Protein AF-J4CCH5-F1 (afdb_monomer)

Secondary structure (DSSP, 8-state):
----HHHHHHHHHHHHH--SS-HHHHHHHHHHHH---HHHHHHHHHHHHHTT--HHHHHHHHHHHHHHHHHHHHHHHHHHHHHHHHHHHHHHHHHHHHH-SGGGGGGTTTTHHHHHHHHHT------

Solvent-accessible surface area (backbone atoms only — not comparable to full-atom values): 7156 Å² total; per-residue (Å²): 129,92,74,54,73,69,43,51,53,53,45,54,53,47,43,75,74,35,84,70,69,64,48,61,62,50,52,52,46,39,33,72,77,65,66,47,50,67,65,27,57,45,48,11,46,49,51,35,59,74,71,64,54,54,78,94,47,37,64,63,42,30,56,54,25,37,57,50,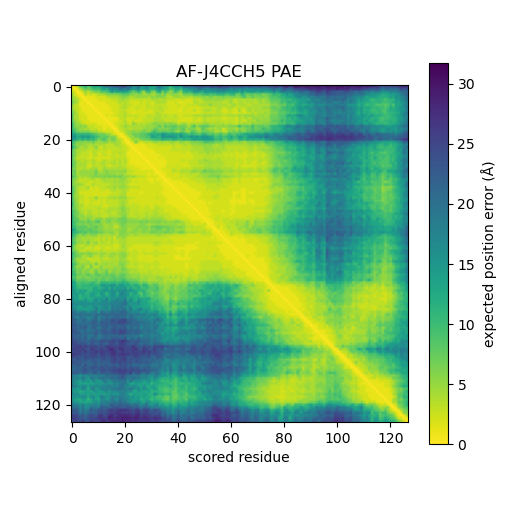33,52,49,46,69,78,36,42,66,60,52,31,48,50,52,32,51,50,54,33,48,53,54,25,50,52,42,30,72,76,62,78,45,85,71,29,57,68,47,66,62,72,41,47,62,58,32,51,37,50,72,72,67,46,93,77,80,88,124

Sequence (127 aa):
MAVSEELEEVIGVLEGKFEKPDIRSTIENLMDEYEFSDKAVVGAYKRCKDEKVEDANLMSCFIGGLYREKILENHKIMLCASEYFSGTYMDCFLTCFENYTPECLTCAGEHLPNLIDCMLGLPYEFQ

pLDDT: mean 80.96, std 11.09, range [34.84, 92.38]

Structure (mmCIF, N/CA/C/O backbone):
data_AF-J4CCH5-F1
#
_entry.id   AF-J4CCH5-F1
#
loop_
_atom_site.group_PDB
_atom_site.id
_atom_site.type_symbol
_atom_site.label_atom_id
_atom_site.label_alt_id
_atom_site.label_comp_id
_atom_site.label_asym_id
_atom_site.label_entity_id
_atom_site.label_seq_id
_atom_site.pdbx_PDB_ins_code
_atom_site.Cartn_x
_atom_site.Cartn_y
_atom_site.Cartn_z
_atom_site.occupancy
_atom_site.B_iso_or_equiv
_atom_site.auth_seq_id
_atom_site.auth_comp_id
_atom_site.auth_asym_id
_atom_site.auth_atom_id
_atom_site.pdbx_PDB_model_num
ATOM 1 N N . MET A 1 1 ? -0.335 -15.038 14.854 1.00 52.84 1 MET A N 1
ATOM 2 C CA . MET A 1 1 ? 0.954 -14.538 14.316 1.00 52.84 1 MET A CA 1
ATOM 3 C C . MET A 1 1 ? 1.362 -13.322 15.137 1.00 52.84 1 MET A C 1
ATOM 5 O O . MET A 1 1 ? 0.483 -12.742 15.756 1.00 52.84 1 MET A O 1
ATOM 9 N N . ALA A 1 2 ? 2.647 -12.969 15.237 1.00 62.31 2 ALA A N 1
ATOM 10 C CA . ALA A 1 2 ? 3.022 -11.730 15.926 1.00 62.31 2 ALA A CA 1
ATOM 11 C C . ALA A 1 2 ? 2.660 -10.542 15.022 1.00 62.31 2 ALA A C 1
ATOM 13 O O . ALA A 1 2 ? 3.199 -10.438 13.923 1.00 62.31 2 ALA A O 1
ATOM 14 N N . VAL A 1 3 ? 1.712 -9.725 15.472 1.00 73.19 3 VAL A N 1
ATOM 15 C CA . VAL A 1 3 ? 1.203 -8.526 14.794 1.00 73.19 3 VAL A CA 1
ATOM 16 C C . VAL A 1 3 ? 2.245 -7.409 14.923 1.00 73.19 3 VAL A C 1
ATOM 18 O O . VAL A 1 3 ? 2.890 -7.291 15.969 1.00 73.19 3 VAL A O 1
ATOM 21 N N . SER A 1 4 ? 2.464 -6.615 13.873 1.00 88.06 4 SER A N 1
ATOM 22 C CA . SER A 1 4 ? 3.369 -5.459 13.955 1.00 88.06 4 SER A CA 1
ATOM 23 C C . SER A 1 4 ? 2.854 -4.382 14.925 1.00 88.06 4 SER A C 1
ATOM 25 O O . SER A 1 4 ? 1.651 -4.200 15.092 1.00 88.06 4 SER A O 1
ATOM 27 N N . GLU A 1 5 ? 3.770 -3.641 15.560 1.00 88.38 5 GLU A N 1
ATOM 28 C CA . GLU A 1 5 ? 3.424 -2.565 16.510 1.00 88.38 5 GLU A CA 1
ATOM 29 C C . GLU A 1 5 ? 2.559 -1.473 15.855 1.00 88.38 5 GLU A C 1
ATOM 31 O O . GLU A 1 5 ? 1.596 -0.999 16.452 1.00 88.38 5 GLU A O 1
ATOM 36 N N . GLU A 1 6 ? 2.840 -1.145 14.589 1.00 88.19 6 GLU A N 1
ATOM 37 C CA . GLU A 1 6 ? 2.035 -0.205 13.798 1.00 88.19 6 GLU A CA 1
ATOM 38 C C . GLU A 1 6 ? 0.608 -0.718 13.556 1.00 88.19 6 GLU A C 1
ATOM 40 O O . GLU A 1 6 ? -0.348 0.056 13.598 1.00 88.19 6 GLU A O 1
ATOM 45 N N . LEU A 1 7 ? 0.444 -2.020 13.312 1.00 89.88 7 LEU A N 1
ATOM 46 C CA . LEU A 1 7 ? -0.872 -2.614 13.110 1.00 89.88 7 LEU A CA 1
ATOM 47 C C . LEU A 1 7 ? -1.677 -2.646 14.417 1.00 89.88 7 LEU A C 1
ATOM 49 O O . LEU A 1 7 ? -2.864 -2.326 14.397 1.00 89.88 7 LEU A O 1
ATOM 53 N N . GLU A 1 8 ? -1.045 -2.933 15.556 1.00 91.25 8 GLU A N 1
ATOM 54 C CA . GLU A 1 8 ? -1.712 -2.836 16.862 1.00 91.25 8 GLU A CA 1
ATOM 55 C C . GLU A 1 8 ? -2.171 -1.406 17.182 1.00 91.25 8 GLU A C 1
ATOM 57 O O . GLU A 1 8 ? -3.275 -1.216 17.697 1.00 91.25 8 GLU A O 1
ATOM 62 N N . GLU A 1 9 ? -1.383 -0.385 16.823 1.00 90.44 9 GLU A N 1
ATOM 63 C CA . GLU A 1 9 ? -1.805 1.015 16.957 1.00 90.44 9 GLU A CA 1
ATOM 64 C C . GLU A 1 9 ? -3.054 1.303 16.108 1.00 90.44 9 GLU A C 1
ATOM 66 O O . GLU A 1 9 ? -4.024 1.888 16.599 1.00 90.44 9 GLU A O 1
ATOM 71 N N . VAL A 1 10 ? -3.066 0.860 14.846 1.00 90.06 10 VAL A N 1
ATOM 72 C CA . VAL A 1 10 ? -4.215 1.037 13.944 1.00 90.06 10 VAL A CA 1
ATOM 73 C C . VAL A 1 10 ? -5.460 0.336 14.487 1.00 90.06 10 VAL A C 1
ATOM 75 O O . VAL A 1 10 ? -6.529 0.951 14.520 1.00 90.06 10 VAL A O 1
ATOM 78 N N . ILE A 1 11 ? -5.332 -0.912 14.948 1.00 89.06 11 ILE A N 1
ATOM 79 C CA . ILE A 1 11 ? -6.448 -1.666 15.532 1.00 89.06 11 ILE A CA 1
ATOM 80 C C . ILE A 1 11 ? -6.997 -0.923 16.752 1.00 89.06 11 ILE A C 1
ATOM 82 O O . ILE A 1 11 ? -8.199 -0.675 16.806 1.00 89.06 11 ILE A O 1
ATOM 86 N N . GLY A 1 12 ? -6.137 -0.476 17.673 1.00 87.31 12 GLY A N 1
ATOM 87 C CA . GLY A 1 12 ? -6.569 0.248 18.871 1.00 87.31 12 GLY A CA 1
ATOM 88 C C . GLY A 1 12 ? -7.311 1.554 18.560 1.00 87.31 12 GLY A C 1
ATOM 89 O O . GLY A 1 12 ? -8.306 1.882 19.211 1.00 87.31 12 GLY A O 1
ATOM 90 N N . VAL A 1 13 ? -6.884 2.295 17.531 1.00 87.75 13 VAL A N 1
ATOM 91 C CA . VAL A 1 13 ? -7.598 3.507 17.095 1.00 87.75 13 VAL A CA 1
ATOM 92 C C . VAL A 1 13 ? -8.967 3.172 16.500 1.00 87.75 13 VAL A C 1
ATOM 94 O O . VAL A 1 13 ? -9.940 3.878 16.777 1.00 87.75 13 VAL A O 1
ATOM 97 N N . LEU A 1 14 ? -9.061 2.117 15.689 1.00 86.56 14 LEU A N 1
ATOM 98 C CA . LEU A 1 14 ? -10.325 1.707 15.085 1.00 86.56 14 LEU A CA 1
ATOM 99 C C . LEU A 1 14 ? -11.299 1.146 16.130 1.00 86.56 14 LEU A C 1
ATOM 101 O O . LEU A 1 14 ? -12.470 1.516 16.099 1.00 86.56 14 LEU A O 1
ATOM 105 N N . GLU A 1 15 ? -10.827 0.352 17.094 1.00 88.56 15 GLU A N 1
ATOM 106 C CA . GLU A 1 15 ? -11.612 -0.110 18.250 1.00 88.56 15 GLU A CA 1
ATOM 107 C C . GLU A 1 15 ? -12.173 1.077 19.052 1.00 88.56 15 GLU A C 1
ATOM 109 O O . GLU A 1 15 ? -13.348 1.089 19.413 1.00 88.56 15 GLU A O 1
ATOM 114 N N . GLY A 1 16 ? -11.367 2.124 19.271 1.00 83.88 16 GLY A N 1
ATOM 115 C CA . GLY A 1 16 ? -11.802 3.340 19.967 1.00 83.88 16 GLY A CA 1
ATOM 116 C C . GLY A 1 16 ? -12.830 4.188 19.204 1.00 83.88 16 GLY A C 1
ATOM 117 O O . GLY A 1 16 ? -13.519 5.005 19.814 1.00 83.88 16 GLY A O 1
ATOM 118 N N . LYS A 1 17 ? -12.943 4.018 17.881 1.00 83.94 17 LYS A N 1
ATOM 119 C CA . LYS A 1 17 ? -13.899 4.746 17.023 1.00 83.94 17 LYS A CA 1
ATOM 120 C C . LYS A 1 17 ? -15.144 3.931 16.681 1.00 83.94 17 LYS A C 1
ATOM 122 O O . LYS A 1 17 ? -16.191 4.513 16.401 1.00 83.94 17 LYS A O 1
ATOM 127 N N . PHE A 1 18 ? -15.043 2.607 16.708 1.00 80.69 18 PHE A N 1
ATOM 128 C CA . PHE A 1 18 ? -16.101 1.692 16.308 1.00 80.69 18 PHE A CA 1
ATOM 129 C C . PHE A 1 18 ? -16.260 0.594 17.364 1.00 80.69 18 PHE A C 1
ATOM 131 O O . PHE A 1 18 ? -15.570 -0.418 17.338 1.00 80.69 18 PHE A O 1
ATOM 138 N N . GLU A 1 19 ? -17.217 0.773 18.278 1.00 69.25 19 GLU A N 1
ATOM 139 C CA . GLU A 1 19 ? -17.515 -0.230 19.315 1.00 69.25 19 GLU A CA 1
ATOM 140 C C . GLU A 1 19 ? -18.198 -1.494 18.758 1.00 69.25 19 GLU A C 1
ATOM 142 O O . GLU A 1 19 ? -18.165 -2.545 19.401 1.00 69.25 19 GLU A O 1
ATOM 147 N N . LYS A 1 20 ? -18.859 -1.409 17.591 1.00 74.19 20 LYS A N 1
ATOM 148 C CA . LYS A 1 20 ? -19.488 -2.546 16.896 1.00 74.19 20 LYS A CA 1
ATOM 149 C C . LYS A 1 20 ? -19.472 -2.363 15.374 1.00 74.19 20 LYS A C 1
ATOM 151 O O . LYS A 1 20 ? -19.813 -1.269 14.915 1.00 74.19 20 LYS A O 1
ATOM 156 N N . PRO A 1 21 ? -19.231 -3.431 14.588 1.00 66.81 21 PRO A N 1
ATOM 157 C CA . PRO A 1 21 ? -18.833 -4.792 14.997 1.00 66.81 21 PRO A CA 1
ATOM 158 C C . PRO A 1 21 ? -17.427 -4.845 15.624 1.00 66.81 21 PRO A C 1
ATOM 160 O O . PRO A 1 21 ? -16.715 -3.851 15.577 1.00 66.81 21 PRO A O 1
ATOM 163 N N . ASP A 1 22 ? -17.057 -5.981 16.231 1.00 86.06 22 ASP A N 1
ATOM 164 C CA . ASP A 1 22 ? -15.710 -6.218 16.782 1.00 86.06 22 ASP A CA 1
ATOM 165 C C . ASP A 1 22 ? -14.660 -6.075 15.670 1.00 86.06 22 ASP A C 1
ATOM 167 O O . ASP A 1 22 ? -14.487 -6.960 14.822 1.00 86.06 22 ASP A O 1
ATOM 171 N N . ILE A 1 23 ? -14.014 -4.908 15.634 1.00 87.25 23 ILE A N 1
ATOM 172 C CA . ILE A 1 23 ? -13.093 -4.547 14.561 1.00 87.25 23 ILE A CA 1
ATOM 173 C C . ILE A 1 23 ? -11.824 -5.383 14.616 1.00 87.25 23 ILE A C 1
ATOM 175 O O . ILE A 1 23 ? -11.330 -5.766 13.556 1.00 87.25 23 ILE A O 1
ATOM 179 N N . ARG A 1 24 ? -11.322 -5.718 15.807 1.00 89.44 24 ARG A N 1
ATOM 180 C CA . ARG A 1 24 ? -10.131 -6.557 15.937 1.00 89.44 24 ARG A CA 1
ATOM 181 C C . ARG A 1 24 ? -10.377 -7.925 15.333 1.00 89.44 24 ARG A C 1
ATOM 183 O O . ARG A 1 24 ? -9.658 -8.300 14.415 1.00 89.44 24 ARG A O 1
ATOM 190 N N . SER A 1 25 ? -11.447 -8.603 15.748 1.00 89.06 25 SER A N 1
ATOM 191 C CA . SER A 1 25 ? -11.796 -9.903 15.167 1.00 89.06 25 SER A CA 1
ATOM 192 C C . SER A 1 25 ? -12.040 -9.807 13.657 1.00 89.06 25 SER A C 1
ATOM 194 O O . SER A 1 25 ? -11.662 -10.702 12.907 1.00 89.06 25 SER A O 1
ATOM 196 N N . THR A 1 26 ? -12.626 -8.705 13.181 1.00 88.88 26 THR A N 1
ATOM 197 C CA . THR A 1 26 ? -12.821 -8.482 11.741 1.00 88.88 26 THR A CA 1
ATOM 198 C C . THR A 1 26 ? -11.489 -8.366 10.996 1.00 88.88 26 THR A C 1
ATOM 200 O O . THR A 1 26 ? -11.327 -8.984 9.948 1.00 88.88 26 THR A O 1
ATOM 203 N N . ILE A 1 27 ? -10.532 -7.598 11.522 1.00 89.75 27 ILE A N 1
ATOM 204 C CA . ILE A 1 27 ? -9.201 -7.427 10.924 1.00 89.75 27 ILE A CA 1
ATOM 205 C C . ILE A 1 27 ? -8.414 -8.738 10.977 1.00 89.75 27 ILE A C 1
ATOM 207 O O . ILE A 1 27 ? -7.846 -9.133 9.965 1.00 89.75 27 ILE A O 1
ATOM 211 N N . GLU A 1 28 ? -8.438 -9.445 12.105 1.00 90.38 28 GLU A N 1
ATOM 212 C CA . GLU A 1 28 ? -7.804 -10.760 12.251 1.00 90.38 28 GLU A CA 1
ATOM 213 C C . GLU A 1 28 ? -8.364 -11.760 11.228 1.00 90.38 28 GLU A C 1
ATOM 215 O O . GLU A 1 28 ? -7.596 -12.390 10.507 1.00 90.38 28 GLU A O 1
ATOM 220 N N . ASN A 1 29 ? -9.690 -11.824 11.057 1.00 91.12 29 ASN A N 1
ATOM 221 C CA . ASN A 1 29 ? -10.313 -12.668 10.032 1.00 91.12 29 ASN A CA 1
ATOM 222 C C . ASN A 1 29 ? -9.918 -12.251 8.604 1.00 91.12 29 ASN A C 1
ATOM 224 O O . ASN A 1 29 ? -9.721 -13.110 7.748 1.00 91.12 29 ASN A O 1
ATOM 228 N N . LEU A 1 30 ? -9.788 -10.950 8.315 1.00 89.12 30 LEU A N 1
ATOM 229 C CA . LEU A 1 30 ? -9.303 -10.480 7.009 1.00 89.12 30 LEU A CA 1
ATOM 230 C C . LEU A 1 30 ? -7.864 -10.938 6.745 1.00 89.12 30 LEU A C 1
ATOM 232 O O . LEU A 1 30 ? -7.530 -11.317 5.623 1.00 89.12 30 LEU A O 1
ATOM 236 N N . MET A 1 31 ? -7.012 -10.923 7.763 1.00 89.94 31 MET A N 1
ATOM 237 C CA . MET A 1 31 ? -5.630 -11.377 7.637 1.00 89.94 31 MET A CA 1
ATOM 238 C C . MET A 1 31 ? -5.545 -12.897 7.476 1.00 89.94 31 MET A C 1
ATOM 240 O O . MET A 1 31 ? -4.842 -13.372 6.586 1.00 89.94 31 MET A O 1
ATOM 244 N N . ASP A 1 32 ? -6.295 -13.647 8.280 1.00 90.12 32 ASP A N 1
ATOM 245 C CA . ASP A 1 32 ? -6.214 -15.107 8.326 1.00 90.12 32 ASP A CA 1
ATOM 246 C C . ASP A 1 32 ? -6.969 -15.788 7.169 1.00 90.12 32 ASP A C 1
ATOM 248 O O . ASP A 1 32 ? -6.439 -16.714 6.556 1.00 90.12 32 ASP A O 1
ATOM 252 N N . GLU A 1 33 ? -8.190 -15.350 6.838 1.00 90.19 33 GLU A N 1
ATOM 253 C CA . GLU A 1 33 ? -9.012 -15.985 5.792 1.00 90.19 33 GLU A CA 1
ATOM 254 C C . GLU A 1 33 ? -8.791 -15.387 4.399 1.00 90.19 33 GLU A C 1
ATOM 256 O O . GLU A 1 33 ? -8.890 -16.096 3.396 1.00 90.19 33 GLU A O 1
ATOM 261 N N . TYR A 1 34 ? -8.513 -14.083 4.319 1.00 85.12 34 TYR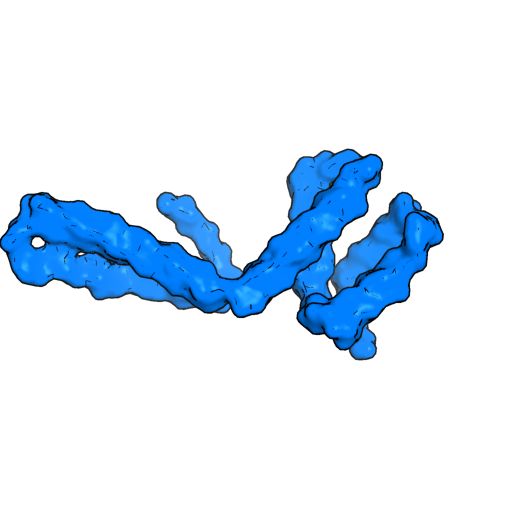 A N 1
ATOM 262 C CA . TYR A 1 34 ? -8.392 -13.355 3.049 1.00 85.12 34 TYR A CA 1
ATOM 263 C C . TYR A 1 34 ? -6.948 -12.941 2.734 1.00 85.12 34 TYR A C 1
ATOM 265 O O . TYR A 1 34 ? -6.710 -12.224 1.755 1.00 85.12 34 TYR A O 1
ATOM 273 N N . GLU A 1 35 ? -5.982 -13.406 3.532 1.00 87.25 35 GLU A N 1
ATOM 274 C CA . GLU A 1 35 ? -4.539 -13.211 3.346 1.00 87.25 35 GLU A CA 1
ATOM 275 C C . GLU A 1 35 ? -4.144 -11.732 3.186 1.00 87.25 35 GLU A C 1
ATOM 277 O O . GLU A 1 35 ? -3.292 -11.386 2.362 1.00 87.25 35 GLU A O 1
ATOM 282 N N . PHE A 1 36 ? -4.822 -10.816 3.880 1.00 87.88 36 PHE A N 1
ATOM 283 C CA . PHE A 1 36 ? -4.380 -9.422 3.931 1.00 87.88 36 PHE A CA 1
ATOM 284 C C . PHE A 1 36 ? -3.075 -9.331 4.720 1.00 87.88 36 PHE A C 1
ATOM 286 O O . PHE A 1 36 ? -2.992 -9.834 5.839 1.00 87.88 36 PHE A O 1
ATOM 293 N N . SER A 1 37 ? -2.059 -8.672 4.163 1.00 89.56 37 SER A N 1
ATOM 294 C CA . SER A 1 37 ? -0.837 -8.410 4.922 1.00 89.56 37 SER A CA 1
ATOM 295 C C . SER A 1 37 ? -1.034 -7.261 5.917 1.00 89.56 37 SER A C 1
ATOM 297 O O . SER A 1 37 ? -1.862 -6.371 5.698 1.00 89.56 37 SER A O 1
ATOM 299 N N . ASP A 1 38 ? -0.201 -7.209 6.961 1.00 89.19 38 ASP A N 1
ATOM 300 C CA . ASP A 1 38 ? -0.130 -6.062 7.877 1.00 89.19 38 ASP A CA 1
ATOM 301 C C . ASP A 1 38 ? -0.007 -4.731 7.120 1.00 89.19 38 ASP A C 1
ATOM 303 O O . ASP A 1 38 ? -0.667 -3.746 7.452 1.00 89.19 38 ASP A O 1
ATOM 307 N N . LYS A 1 39 ? 0.808 -4.705 6.055 1.00 87.75 39 LYS A N 1
ATOM 308 C CA . LYS A 1 39 ? 1.045 -3.495 5.258 1.00 87.75 39 LYS A CA 1
ATOM 309 C C . LYS A 1 39 ? -0.213 -3.029 4.539 1.00 87.75 39 LYS A C 1
ATOM 311 O O . LYS A 1 39 ? -0.425 -1.821 4.460 1.00 87.75 39 LYS A O 1
ATOM 316 N N . ALA A 1 40 ? -1.046 -3.947 4.050 1.00 88.31 40 ALA A N 1
ATOM 317 C CA . ALA A 1 40 ? -2.304 -3.590 3.404 1.00 88.31 40 ALA A CA 1
ATOM 318 C C . ALA A 1 40 ? -3.283 -2.950 4.393 1.00 88.31 40 ALA A C 1
ATOM 320 O O . ALA A 1 40 ? -3.909 -1.937 4.082 1.00 88.31 40 ALA A O 1
ATOM 321 N N . VAL A 1 41 ? -3.384 -3.499 5.606 1.00 91.12 41 VAL A N 1
ATOM 322 C CA . VAL A 1 41 ? -4.276 -2.966 6.646 1.00 91.12 41 VAL A CA 1
ATOM 323 C C . VAL A 1 41 ? -3.807 -1.585 7.113 1.00 91.12 41 VAL A C 1
ATOM 325 O O . VAL A 1 41 ? -4.594 -0.634 7.138 1.00 91.12 41 VAL A O 1
ATOM 328 N N . VAL A 1 42 ? -2.512 -1.433 7.408 1.00 92.25 42 VAL A N 1
ATOM 329 C CA . VAL A 1 42 ? -1.934 -0.141 7.809 1.00 92.25 42 VAL A CA 1
ATOM 330 C C . VAL A 1 42 ? -2.029 0.883 6.675 1.00 92.25 42 VAL A C 1
ATOM 332 O O . VAL A 1 42 ? -2.426 2.026 6.910 1.00 92.25 42 VAL A O 1
ATOM 335 N N . GLY A 1 43 ? -1.717 0.487 5.439 1.00 88.62 43 GLY A N 1
ATOM 336 C CA . GLY A 1 43 ? -1.794 1.345 4.255 1.00 88.62 43 GLY A CA 1
ATOM 337 C C . GLY A 1 43 ? -3.207 1.873 4.004 1.00 88.62 43 GLY A C 1
ATOM 338 O O . GLY A 1 43 ? -3.388 3.074 3.786 1.00 88.62 43 GLY A O 1
ATOM 339 N N . ALA A 1 44 ? -4.214 1.004 4.132 1.00 91.00 44 ALA A N 1
ATOM 340 C CA . ALA A 1 44 ? -5.619 1.370 3.995 1.00 91.00 44 ALA A CA 1
ATOM 341 C C . ALA A 1 44 ? -6.030 2.460 4.995 1.00 91.00 44 ALA A C 1
ATOM 343 O O . ALA A 1 44 ? -6.655 3.450 4.609 1.00 91.00 44 ALA A O 1
ATOM 344 N N . TYR A 1 45 ? -5.644 2.320 6.266 1.00 92.38 45 TYR A N 1
ATOM 345 C CA . TYR A 1 45 ? -5.949 3.317 7.291 1.00 92.38 45 TYR A CA 1
ATOM 346 C C . TYR A 1 45 ? -5.152 4.615 7.108 1.00 92.38 45 TYR A C 1
ATOM 348 O O . TYR A 1 45 ? -5.717 5.712 7.166 1.00 92.38 45 TYR A O 1
ATOM 356 N N . LYS A 1 46 ? -3.843 4.506 6.848 1.00 91.44 46 LYS A N 1
ATOM 357 C CA . LYS A 1 46 ? -2.951 5.656 6.662 1.00 91.44 46 LYS A CA 1
ATOM 358 C C . LYS A 1 46 ? -3.446 6.567 5.545 1.00 91.44 46 LYS A C 1
ATOM 360 O O . LYS A 1 46 ? -3.494 7.778 5.730 1.00 91.44 46 LYS A O 1
ATOM 365 N N . ARG A 1 47 ? -3.912 5.992 4.437 1.00 88.62 47 ARG A N 1
ATOM 366 C CA . ARG A 1 47 ? -4.501 6.754 3.334 1.00 88.62 47 ARG A CA 1
ATOM 367 C C . ARG A 1 47 ? -5.696 7.602 3.780 1.00 88.62 47 ARG A C 1
ATOM 369 O O . ARG A 1 47 ? -5.756 8.782 3.455 1.00 88.62 47 ARG A O 1
ATOM 376 N N . CYS A 1 48 ? -6.620 7.033 4.552 1.00 90.38 48 CYS A N 1
ATOM 377 C CA . CYS A 1 48 ? -7.777 7.771 5.069 1.00 90.38 48 CYS A CA 1
ATOM 378 C C . CYS A 1 48 ? -7.372 8.911 6.009 1.00 90.38 48 CYS A C 1
ATOM 380 O O . CYS A 1 48 ? -7.985 9.981 6.002 1.00 90.38 48 CYS A O 1
ATOM 382 N N . LYS A 1 49 ? -6.313 8.695 6.797 1.00 89.69 49 LYS A N 1
ATOM 383 C CA . LYS A 1 49 ? -5.724 9.717 7.665 1.00 89.69 49 LYS A CA 1
ATOM 384 C C . LYS A 1 49 ? -5.070 10.841 6.855 1.00 89.69 49 LYS A C 1
ATOM 386 O O . LYS A 1 49 ? -5.304 12.010 7.160 1.00 89.69 49 LYS A O 1
ATOM 391 N N . ASP A 1 50 ? -4.304 10.506 5.819 1.00 90.88 50 A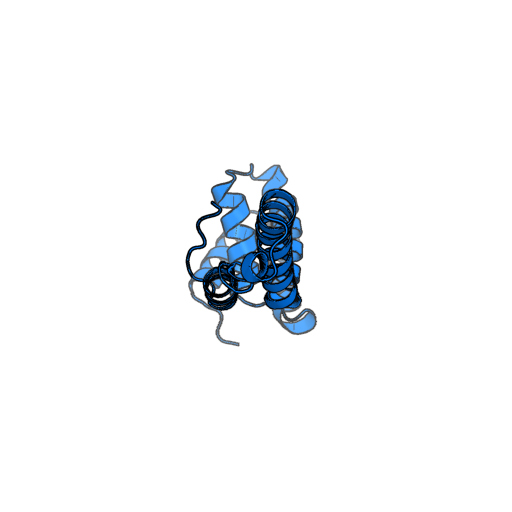SP A N 1
ATOM 392 C CA . ASP A 1 50 ? -3.628 11.469 4.940 1.00 90.88 50 ASP A CA 1
ATOM 393 C C . ASP A 1 50 ? -4.639 12.310 4.136 1.00 90.88 50 ASP A C 1
ATOM 395 O O . ASP A 1 50 ? -4.471 13.522 3.992 1.00 90.88 50 ASP A O 1
ATOM 399 N N . GLU A 1 51 ? -5.747 11.697 3.704 1.00 89.25 51 GLU A N 1
ATOM 400 C CA . GLU A 1 51 ? -6.886 12.365 3.055 1.00 89.25 51 GLU A CA 1
ATOM 401 C C . GLU A 1 51 ? -7.771 13.162 4.040 1.00 89.25 51 GLU A C 1
ATOM 403 O O . GLU A 1 51 ? -8.699 13.850 3.616 1.00 89.25 51 GLU A O 1
ATOM 408 N N . LYS A 1 52 ? -7.471 13.124 5.349 1.00 90.81 52 LYS A N 1
ATOM 409 C CA . LYS A 1 52 ? -8.217 13.809 6.424 1.00 90.81 52 LYS A CA 1
ATOM 410 C C . LYS A 1 52 ? -9.716 13.490 6.409 1.00 90.81 52 LYS A C 1
ATOM 412 O O . LYS A 1 52 ? -10.548 14.374 6.613 1.00 90.81 52 LYS A O 1
ATOM 417 N N . VAL A 1 53 ? -10.054 12.226 6.159 1.00 89.00 53 VAL A N 1
ATOM 418 C CA . VAL A 1 53 ? -11.443 11.760 6.105 1.00 89.00 53 VAL A CA 1
ATOM 419 C C . VAL A 1 53 ? -12.113 11.936 7.468 1.00 89.00 53 VAL A C 1
ATOM 421 O O . VAL A 1 53 ?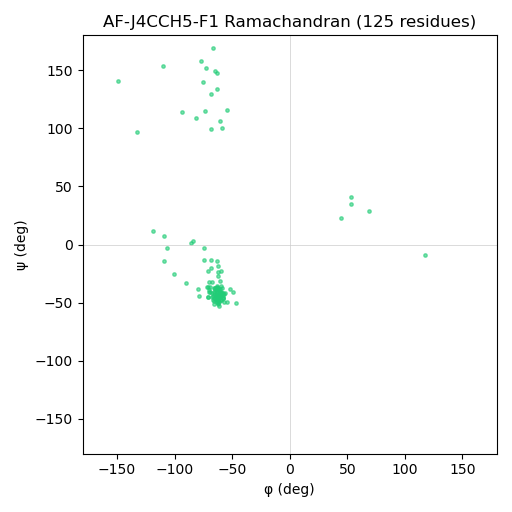 -11.548 11.586 8.502 1.00 89.00 53 VAL A O 1
ATOM 424 N N . GLU A 1 54 ? -13.331 12.478 7.466 1.00 87.81 54 GLU A N 1
ATOM 425 C CA . GLU A 1 54 ? -14.140 12.630 8.677 1.00 87.81 54 GLU A CA 1
ATOM 426 C C . GLU A 1 54 ? -14.485 11.271 9.301 1.00 87.81 54 GLU A C 1
ATOM 428 O O . GLU A 1 54 ? -14.740 10.298 8.590 1.00 87.81 54 GLU A O 1
ATOM 433 N N . ASP A 1 55 ? -14.596 11.224 10.631 1.00 83.25 55 ASP A N 1
ATOM 434 C CA . ASP A 1 55 ? -14.872 9.993 11.388 1.00 83.25 55 ASP A CA 1
ATOM 435 C C . ASP A 1 55 ? -16.104 9.225 10.881 1.00 83.25 55 ASP A C 1
ATOM 437 O O . ASP A 1 55 ? -16.073 7.999 10.787 1.00 83.25 55 ASP A O 1
ATOM 441 N N . ALA A 1 56 ? -17.162 9.936 10.473 1.00 85.25 56 ALA A N 1
ATOM 442 C CA . ALA A 1 56 ? -18.381 9.333 9.928 1.00 85.25 56 ALA A CA 1
ATOM 443 C C . ALA A 1 56 ? -18.145 8.535 8.630 1.00 85.25 56 ALA A C 1
ATOM 445 O O . ALA A 1 56 ? -18.884 7.597 8.336 1.00 85.25 56 ALA A O 1
ATOM 446 N N . ASN A 1 57 ? -17.111 8.889 7.865 1.00 88.38 57 ASN A N 1
ATOM 447 C CA . ASN A 1 57 ? -16.755 8.265 6.591 1.00 88.38 57 ASN A CA 1
ATOM 448 C C . ASN A 1 57 ? -15.511 7.371 6.693 1.00 88.38 57 ASN A C 1
ATOM 450 O O . ASN A 1 57 ? -15.143 6.721 5.712 1.00 88.38 57 ASN A O 1
ATOM 454 N N . LEU A 1 58 ? -14.869 7.313 7.863 1.00 89.06 58 LEU A N 1
ATOM 455 C CA . LEU A 1 58 ? -13.614 6.596 8.065 1.00 89.06 58 LEU A CA 1
ATOM 456 C C . LEU A 1 58 ? -13.754 5.099 7.768 1.00 89.06 58 LEU A C 1
ATOM 458 O O . LEU A 1 58 ? -12.889 4.542 7.102 1.00 89.06 58 LEU A O 1
ATOM 462 N N . MET A 1 59 ? -14.858 4.463 8.178 1.00 87.69 59 MET A N 1
ATOM 463 C CA . MET A 1 59 ? -15.101 3.041 7.897 1.00 87.69 59 MET A CA 1
ATOM 464 C C . MET A 1 59 ? -15.222 2.771 6.392 1.00 87.69 59 MET A C 1
ATOM 466 O O . MET A 1 59 ? -14.585 1.865 5.859 1.00 87.69 59 MET A O 1
ATOM 470 N N . SER A 1 60 ? -16.000 3.595 5.686 1.00 87.69 60 SER A N 1
ATOM 471 C CA . SER A 1 60 ? -16.165 3.489 4.233 1.00 87.69 60 SER A CA 1
ATOM 472 C C . SER A 1 60 ? -14.839 3.698 3.502 1.00 87.69 60 SER A C 1
ATOM 474 O O . SER A 1 60 ? -14.517 2.947 2.580 1.00 87.69 60 SER A O 1
ATOM 476 N N . CYS A 1 61 ? -14.046 4.684 3.933 1.00 91.00 61 CYS A N 1
ATOM 477 C CA . CYS A 1 61 ? -12.710 4.903 3.392 1.00 91.00 61 CYS A CA 1
ATOM 478 C C . CYS A 1 61 ? -11.792 3.707 3.658 1.00 91.00 61 CYS A C 1
ATOM 480 O O . CYS A 1 61 ? -11.124 3.244 2.738 1.00 91.00 61 CYS A O 1
ATOM 482 N N . PHE A 1 62 ? -11.793 3.176 4.881 1.00 91.31 62 PHE A N 1
ATOM 483 C CA . PHE A 1 62 ? -10.945 2.058 5.277 1.00 91.31 62 PHE A CA 1
ATOM 484 C C . PHE A 1 62 ? -11.247 0.797 4.460 1.00 91.31 62 PHE A C 1
ATOM 486 O O . PHE A 1 62 ? -10.329 0.201 3.904 1.00 91.31 62 PHE A O 1
ATOM 493 N N . ILE A 1 63 ? -12.525 0.446 4.277 1.00 89.56 63 ILE A N 1
ATOM 494 C CA . ILE A 1 63 ? -12.943 -0.683 3.427 1.00 89.56 63 ILE A CA 1
ATOM 495 C C . ILE A 1 63 ? -12.498 -0.473 1.971 1.00 89.56 63 ILE A C 1
ATOM 497 O O . ILE A 1 63 ? -11.957 -1.386 1.344 1.00 89.56 63 ILE A O 1
ATOM 501 N N . GLY A 1 64 ? -12.683 0.736 1.428 1.00 86.69 64 GLY A N 1
ATOM 502 C CA . GLY A 1 64 ? -12.205 1.074 0.084 1.00 86.69 64 GLY A CA 1
ATOM 503 C C . GLY A 1 64 ? -10.677 1.009 -0.037 1.00 86.69 64 GLY A C 1
ATOM 504 O O . GLY A 1 64 ? -10.149 0.564 -1.057 1.00 86.69 64 GLY A O 1
ATOM 505 N N . GLY A 1 65 ? -9.965 1.415 1.015 1.00 88.00 65 GLY A N 1
ATOM 506 C CA . GLY A 1 65 ? -8.518 1.305 1.147 1.00 88.00 65 GLY A CA 1
ATOM 507 C C . GLY A 1 65 ? -8.056 -0.147 1.139 1.00 88.00 65 GLY A C 1
ATOM 508 O O . GLY A 1 65 ? -7.184 -0.485 0.350 1.00 88.00 65 GLY A O 1
ATOM 509 N N . LEU A 1 66 ? -8.691 -1.020 1.925 1.00 89.56 66 LEU A N 1
ATOM 510 C CA . LEU A 1 66 ? -8.370 -2.448 1.979 1.00 89.56 66 LEU A CA 1
ATOM 511 C C . LEU A 1 66 ? -8.482 -3.094 0.595 1.00 89.56 66 LEU A C 1
ATOM 513 O O . LEU A 1 66 ? -7.544 -3.744 0.137 1.00 89.56 66 LEU A O 1
ATOM 517 N N . TYR A 1 67 ? -9.589 -2.864 -0.115 1.00 84.06 67 TYR A N 1
ATOM 518 C CA . TYR A 1 67 ? -9.764 -3.395 -1.469 1.00 84.06 67 TYR A CA 1
ATOM 519 C C . TYR A 1 67 ? -8.649 -2.936 -2.422 1.00 84.06 67 TYR A C 1
ATOM 521 O O . TYR A 1 67 ? -8.095 -3.738 -3.175 1.00 84.06 67 TYR A O 1
ATOM 529 N N . ARG A 1 68 ? -8.283 -1.650 -2.359 1.00 84.56 68 ARG A N 1
ATOM 530 C CA . ARG A 1 68 ? -7.182 -1.090 -3.149 1.00 84.56 68 ARG A CA 1
ATOM 531 C C . ARG A 1 68 ? -5.849 -1.742 -2.796 1.00 84.56 68 ARG A C 1
ATOM 533 O O . ARG A 1 68 ? -5.155 -2.184 -3.705 1.00 84.56 68 ARG A O 1
ATOM 540 N N . GLU A 1 69 ? -5.494 -1.806 -1.517 1.00 85.94 69 GLU A N 1
ATOM 541 C CA . GLU A 1 69 ? -4.210 -2.362 -1.083 1.00 85.94 69 GLU A CA 1
ATOM 542 C C . GLU A 1 69 ? -4.093 -3.848 -1.442 1.00 85.94 69 GLU A C 1
ATOM 544 O O . GLU A 1 69 ? -3.059 -4.267 -1.951 1.00 85.94 69 GLU A O 1
ATOM 549 N N . LYS A 1 70 ? -5.173 -4.632 -1.328 1.00 84.62 70 LYS A N 1
ATOM 550 C CA . LYS A 1 70 ? -5.173 -6.038 -1.765 1.00 84.62 70 LYS A CA 1
ATOM 551 C C . LYS A 1 70 ? -4.952 -6.185 -3.270 1.00 84.62 70 LYS A C 1
ATOM 553 O O . LYS A 1 70 ? -4.220 -7.071 -3.707 1.00 84.62 70 LYS A O 1
ATOM 558 N N . ILE A 1 71 ? -5.568 -5.321 -4.080 1.00 80.81 71 ILE A N 1
ATOM 559 C CA . ILE A 1 71 ? -5.311 -5.293 -5.526 1.00 80.81 71 ILE A CA 1
ATOM 560 C C . ILE A 1 71 ? -3.857 -4.928 -5.800 1.00 80.81 71 ILE A C 1
ATOM 562 O O . ILE A 1 71 ? -3.226 -5.571 -6.635 1.00 80.81 71 ILE A O 1
ATOM 566 N N . LEU A 1 72 ? -3.325 -3.917 -5.110 1.00 80.69 72 LEU A N 1
ATOM 567 C CA . LEU A 1 72 ? -1.936 -3.504 -5.268 1.00 80.69 72 LEU A CA 1
ATOM 568 C C . LEU A 1 72 ? -0.983 -4.644 -4.912 1.00 80.69 72 LEU A C 1
ATOM 570 O O . LEU A 1 72 ? -0.058 -4.890 -5.673 1.00 80.69 72 LEU A O 1
ATOM 574 N N . GLU A 1 73 ? -1.227 -5.388 -3.836 1.00 81.56 73 GLU A N 1
ATOM 575 C CA . GLU A 1 73 ? -0.428 -6.563 -3.475 1.00 81.56 73 GLU A CA 1
ATOM 576 C C . GLU A 1 73 ? -0.499 -7.663 -4.537 1.00 81.56 73 GLU A C 1
ATOM 578 O O . GLU A 1 73 ? 0.535 -8.135 -5.013 1.00 81.56 73 GLU A O 1
ATOM 583 N N . ASN A 1 74 ? -1.710 -8.030 -4.961 1.00 81.56 74 ASN A N 1
ATOM 584 C CA . ASN A 1 74 ? -1.925 -9.132 -5.899 1.00 81.56 74 ASN A CA 1
ATOM 585 C C . ASN A 1 74 ? -1.444 -8.814 -7.321 1.00 81.56 74 ASN A C 1
ATOM 587 O O . ASN A 1 74 ? -1.033 -9.709 -8.062 1.00 81.56 74 ASN A O 1
ATOM 591 N N . HIS A 1 75 ? -1.521 -7.547 -7.726 1.00 80.69 75 HIS A N 1
ATOM 592 C CA . HIS A 1 75 ? -1.301 -7.121 -9.105 1.00 80.69 75 HIS A CA 1
ATOM 593 C C . HIS A 1 75 ? -0.129 -6.153 -9.266 1.00 80.69 75 HIS A C 1
ATOM 595 O O . HIS A 1 75 ? 0.045 -5.625 -10.362 1.00 80.69 75 HIS A O 1
ATOM 601 N N . LYS A 1 76 ? 0.718 -5.959 -8.242 1.00 77.94 76 LYS A N 1
ATOM 602 C CA . LYS A 1 76 ? 1.859 -5.025 -8.280 1.00 77.94 76 LYS A CA 1
ATOM 603 C C . LYS A 1 76 ? 2.687 -5.163 -9.554 1.00 77.94 76 LYS A C 1
ATOM 605 O O . LYS A 1 76 ? 2.934 -4.187 -10.248 1.00 77.94 76 LYS A O 1
ATOM 610 N N . ILE A 1 77 ? 3.074 -6.396 -9.884 1.00 76.06 77 ILE A N 1
ATOM 611 C CA . ILE A 1 77 ? 3.908 -6.691 -11.056 1.00 76.06 77 ILE A CA 1
ATOM 612 C C . ILE A 1 77 ? 3.175 -6.330 -12.351 1.00 76.06 77 ILE A C 1
ATOM 614 O O . ILE A 1 77 ? 3.775 -5.739 -13.242 1.00 76.06 77 ILE A O 1
ATOM 618 N N . MET A 1 78 ? 1.882 -6.652 -12.453 1.00 77.56 78 MET A N 1
ATOM 619 C CA . MET A 1 78 ? 1.072 -6.300 -13.624 1.00 77.56 78 MET A CA 1
ATOM 620 C C . MET A 1 78 ? 0.905 -4.787 -13.770 1.00 77.56 78 MET A C 1
ATOM 622 O O . MET A 1 78 ? 0.979 -4.289 -14.888 1.00 77.56 78 MET A O 1
ATOM 626 N N . LEU A 1 79 ? 0.718 -4.060 -12.668 1.00 78.69 79 LEU A N 1
ATOM 627 C CA . LEU A 1 79 ? 0.611 -2.601 -12.675 1.00 78.69 79 LEU A CA 1
ATOM 628 C C . LEU A 1 79 ? 1.932 -1.956 -13.103 1.00 78.69 79 LEU A C 1
ATOM 630 O O . LEU A 1 79 ? 1.940 -1.212 -14.079 1.00 78.69 79 LEU A O 1
ATOM 634 N N . CYS A 1 80 ? 3.051 -2.332 -12.473 1.00 79.94 80 CYS A N 1
ATOM 635 C CA . CYS A 1 80 ? 4.373 -1.827 -12.847 1.00 79.94 80 CYS A CA 1
ATOM 636 C C . CYS A 1 80 ? 4.717 -2.155 -14.314 1.00 79.94 80 CYS A C 1
ATOM 638 O O . CYS A 1 80 ? 5.237 -1.312 -15.042 1.00 79.94 80 CYS A O 1
ATOM 640 N N . ALA A 1 81 ? 4.402 -3.370 -14.781 1.00 80.75 81 ALA A N 1
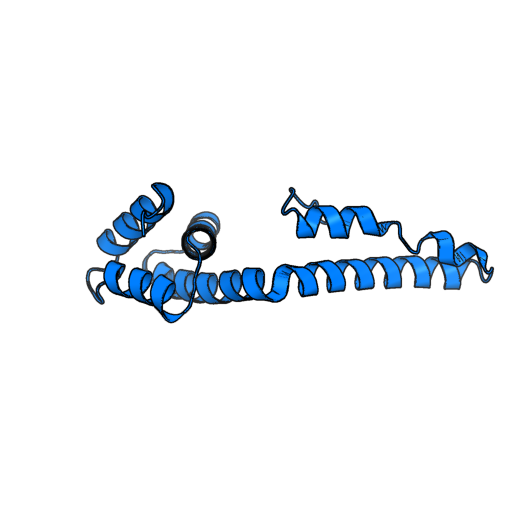ATOM 641 C CA . ALA A 1 81 ? 4.617 -3.755 -16.175 1.00 80.75 81 ALA A CA 1
ATOM 642 C C . ALA A 1 81 ? 3.723 -2.956 -17.136 1.00 80.75 81 ALA A C 1
ATOM 644 O O . ALA A 1 81 ? 4.193 -2.530 -18.188 1.00 80.75 81 ALA A O 1
ATOM 645 N N . SER A 1 82 ? 2.454 -2.729 -16.785 1.00 81.12 82 SER A N 1
ATOM 646 C CA . SER A 1 82 ? 1.530 -1.924 -17.590 1.00 81.12 82 SER A CA 1
ATOM 647 C C . SER A 1 82 ? 2.019 -0.484 -17.734 1.00 81.12 82 SER A C 1
ATOM 649 O O . SER A 1 82 ? 1.981 0.056 -18.838 1.00 81.12 82 SER A O 1
ATOM 651 N N . GLU A 1 83 ? 2.503 0.127 -16.653 1.00 79.50 83 GLU A N 1
ATOM 652 C CA . GLU A 1 83 ? 3.091 1.469 -16.688 1.00 79.50 83 GLU A CA 1
ATOM 653 C C . GLU A 1 83 ? 4.337 1.503 -17.581 1.00 79.50 83 GLU A C 1
ATOM 655 O O . GLU A 1 83 ? 4.399 2.321 -18.500 1.00 79.50 83 GLU A O 1
ATOM 660 N N . TYR A 1 84 ? 5.261 0.548 -17.415 1.00 82.06 84 TYR A N 1
ATOM 661 C CA . TYR A 1 84 ? 6.444 0.408 -18.273 1.00 82.06 84 TYR A CA 1
ATOM 662 C C . TYR A 1 84 ? 6.090 0.313 -19.761 1.00 82.06 84 TYR A C 1
ATOM 664 O O . TYR A 1 84 ? 6.658 1.034 -20.586 1.00 82.06 84 TYR A O 1
ATOM 672 N N . PHE A 1 85 ? 5.149 -0.569 -20.114 1.00 80.19 85 PHE A N 1
ATOM 673 C CA . PHE A 1 85 ? 4.724 -0.730 -21.500 1.00 80.19 85 PHE A CA 1
ATOM 674 C C . PHE A 1 85 ? 4.044 0.530 -22.027 1.00 80.19 85 PHE A C 1
ATOM 676 O O . PHE A 1 85 ? 4.272 0.879 -23.180 1.00 80.19 85 PHE A O 1
ATOM 683 N N . SER A 1 86 ? 3.257 1.234 -21.208 1.00 80.38 86 SER A N 1
ATOM 684 C CA . SER A 1 86 ? 2.602 2.476 -21.627 1.00 80.38 86 SER A CA 1
ATOM 685 C C . SER A 1 86 ? 3.601 3.602 -21.910 1.00 80.38 86 SER A C 1
ATOM 687 O O . SER A 1 86 ? 3.517 4.214 -22.973 1.00 80.38 86 SER A O 1
ATOM 689 N N . GLY A 1 87 ? 4.589 3.815 -21.032 1.00 76.94 87 GLY A N 1
ATOM 690 C CA . GLY A 1 87 ? 5.632 4.827 -21.222 1.00 76.94 87 GLY A CA 1
ATOM 691 C C . GLY A 1 87 ? 6.523 4.499 -22.416 1.00 76.94 87 GLY A C 1
ATOM 692 O O . GLY A 1 87 ? 6.678 5.308 -23.326 1.00 76.94 87 GLY A O 1
ATOM 693 N N . THR A 1 88 ? 7.002 3.252 -22.484 1.00 80.38 88 THR A N 1
ATOM 694 C CA . THR A 1 88 ? 7.828 2.780 -23.606 1.00 80.38 88 THR A CA 1
ATOM 695 C C . THR A 1 88 ? 7.079 2.877 -24.930 1.00 80.38 88 THR A C 1
ATOM 697 O O . THR A 1 88 ? 7.652 3.310 -25.924 1.00 80.38 88 THR A O 1
ATOM 700 N N . TYR A 1 89 ? 5.800 2.494 -24.968 1.00 79.19 89 TYR A N 1
ATOM 701 C CA . TYR A 1 89 ? 5.006 2.583 -26.188 1.00 79.19 89 TYR A CA 1
ATOM 702 C C . TYR A 1 89 ? 4.826 4.031 -26.633 1.00 79.19 89 TYR A C 1
ATOM 704 O O . TYR A 1 89 ? 5.052 4.310 -27.803 1.00 79.19 89 TYR A O 1
ATOM 712 N N . MET A 1 90 ? 4.454 4.944 -25.732 1.00 79.56 90 MET A N 1
ATOM 713 C CA . MET A 1 90 ? 4.229 6.348 -26.085 1.00 79.56 90 MET A CA 1
ATOM 714 C C . MET A 1 90 ? 5.508 7.021 -26.591 1.00 79.56 90 MET A C 1
ATOM 716 O O . MET A 1 90 ? 5.494 7.587 -27.685 1.00 79.56 90 MET A O 1
ATOM 720 N N . ASP A 1 91 ? 6.619 6.893 -25.867 1.00 77.31 91 ASP A N 1
ATOM 721 C CA . ASP A 1 91 ? 7.872 7.556 -26.241 1.00 77.31 91 ASP A CA 1
ATOM 722 C C . ASP A 1 91 ? 8.490 6.950 -27.500 1.00 77.31 91 ASP A C 1
ATOM 724 O O . ASP A 1 91 ? 8.931 7.676 -28.398 1.00 77.31 91 ASP A O 1
ATOM 728 N N . CYS A 1 92 ? 8.459 5.621 -27.634 1.00 76.31 92 CYS A N 1
ATOM 729 C CA . CYS A 1 92 ? 8.959 4.975 -28.841 1.00 76.31 92 CYS A CA 1
ATOM 730 C C . CYS A 1 92 ? 8.073 5.207 -30.051 1.00 76.31 92 CYS A C 1
ATOM 732 O O . CYS A 1 92 ? 8.583 5.375 -31.158 1.00 76.31 92 CYS A O 1
ATOM 734 N N . PHE A 1 93 ? 6.754 5.238 -29.870 1.00 79.75 93 PHE A N 1
ATOM 735 C CA . PHE A 1 93 ? 5.838 5.549 -30.955 1.00 79.75 93 PHE A CA 1
ATOM 736 C C . PHE A 1 93 ? 6.077 6.966 -31.481 1.00 79.75 93 PHE A C 1
ATOM 738 O O . PHE A 1 93 ? 6.209 7.135 -32.693 1.00 79.75 93 PHE A O 1
ATOM 745 N N . LEU A 1 94 ? 6.195 7.961 -30.595 1.00 79.31 94 LEU A N 1
ATOM 746 C CA . LEU A 1 94 ? 6.489 9.345 -30.976 1.00 79.31 94 LEU A CA 1
ATOM 747 C C . LEU A 1 94 ? 7.848 9.455 -31.678 1.00 79.31 94 LEU A C 1
ATOM 749 O O . LEU A 1 94 ? 7.918 9.961 -32.797 1.00 79.31 94 LEU A O 1
ATOM 753 N N . THR A 1 95 ? 8.902 8.883 -31.093 1.00 77.69 95 THR A N 1
ATOM 754 C CA . THR A 1 95 ? 10.256 8.908 -31.671 1.00 77.69 95 THR A CA 1
ATOM 755 C C . THR A 1 95 ? 10.308 8.255 -33.056 1.00 77.69 95 THR A C 1
ATOM 757 O O . THR A 1 95 ? 10.948 8.773 -33.976 1.00 77.69 95 THR A O 1
ATOM 760 N N . CYS A 1 96 ? 9.611 7.130 -33.242 1.00 78.06 96 CYS A N 1
ATOM 761 C CA . CYS A 1 96 ? 9.529 6.444 -34.530 1.00 78.06 96 CYS A CA 1
ATOM 762 C C . CYS A 1 96 ? 8.674 7.179 -35.557 1.00 78.06 96 CYS A C 1
ATOM 764 O O . CYS A 1 96 ? 9.026 7.182 -36.739 1.00 78.06 96 CYS A O 1
ATOM 766 N N . PHE A 1 97 ? 7.585 7.815 -35.128 1.00 79.31 97 PHE A N 1
ATOM 767 C CA . PHE A 1 97 ? 6.749 8.627 -36.005 1.00 79.31 97 PHE A CA 1
ATOM 768 C C . PHE A 1 97 ? 7.470 9.893 -36.483 1.00 79.31 97 PHE A C 1
ATOM 770 O O . PHE A 1 97 ? 7.240 10.338 -37.604 1.00 79.31 97 PHE A O 1
ATOM 777 N N . GLU A 1 98 ? 8.353 10.466 -35.665 1.00 77.81 98 GLU A N 1
ATOM 778 C CA . GLU A 1 98 ? 9.121 11.659 -36.026 1.00 77.81 98 GLU A CA 1
ATOM 779 C C . GLU A 1 98 ? 10.321 11.345 -36.929 1.00 77.81 98 GLU A C 1
ATOM 781 O O . GLU A 1 98 ? 10.592 12.108 -37.858 1.00 77.81 98 GLU A O 1
ATOM 786 N N . ASN A 1 99 ? 11.020 10.223 -36.705 1.00 75.75 99 ASN A N 1
ATOM 787 C CA . ASN A 1 99 ? 12.322 9.980 -37.339 1.00 75.75 99 ASN A CA 1
ATOM 788 C C . ASN A 1 99 ? 12.355 8.893 -38.427 1.00 75.75 99 ASN A C 1
ATOM 790 O O . ASN A 1 99 ? 13.322 8.868 -39.179 1.00 75.75 99 ASN A O 1
ATOM 794 N N . TYR A 1 100 ? 11.339 8.032 -38.582 1.00 69.50 100 TYR A N 1
ATOM 795 C CA . TYR A 1 100 ? 11.241 7.002 -39.646 1.00 69.50 100 TYR A CA 1
ATOM 796 C C . TYR A 1 100 ? 12.528 6.179 -39.929 1.00 69.50 100 TYR A C 1
ATOM 798 O O . TYR A 1 100 ? 12.672 5.608 -41.015 1.00 69.50 100 TYR A O 1
ATOM 806 N N . THR A 1 101 ? 13.460 6.071 -38.976 1.00 75.38 101 THR A N 1
ATOM 807 C CA . THR A 1 101 ? 14.651 5.215 -39.072 1.00 75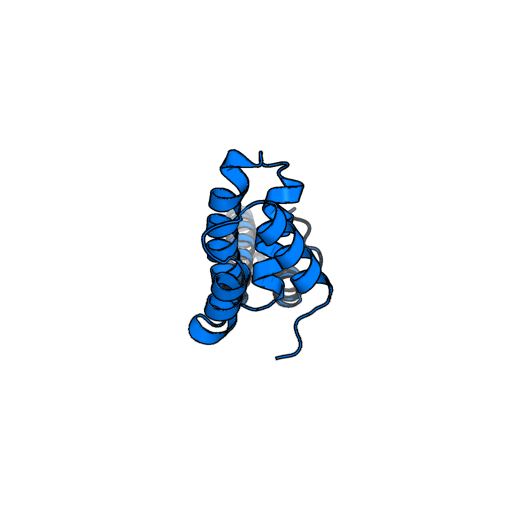.38 101 THR A CA 1
ATOM 808 C C . THR A 1 101 ? 14.550 4.035 -38.109 1.00 75.38 101 THR A C 1
ATOM 810 O O . THR A 1 101 ? 13.897 4.140 -37.073 1.00 75.38 101 THR A O 1
ATOM 813 N N . PRO A 1 102 ? 15.216 2.901 -38.390 1.00 70.12 102 PRO A N 1
ATOM 814 C CA . PRO A 1 102 ? 15.261 1.765 -37.467 1.00 70.12 102 PRO A CA 1
ATOM 815 C C . PRO A 1 102 ? 15.869 2.096 -36.094 1.00 70.12 102 PRO A C 1
ATOM 817 O O . PRO A 1 102 ? 15.585 1.398 -35.123 1.00 70.12 102 PRO A O 1
ATOM 820 N N . GLU A 1 103 ? 16.687 3.152 -35.997 1.00 71.62 103 GLU A N 1
ATOM 821 C CA . GLU A 1 103 ? 17.259 3.615 -34.726 1.00 71.62 103 GLU A CA 1
ATOM 822 C C . GLU A 1 103 ? 16.207 4.206 -33.780 1.00 71.62 103 GLU A C 1
ATOM 824 O O . GLU A 1 103 ? 16.476 4.348 -32.596 1.00 71.62 103 GLU A O 1
ATOM 829 N N . CYS A 1 104 ? 14.990 4.491 -34.246 1.00 70.06 104 CYS A N 1
ATOM 830 C CA . CYS A 1 104 ? 13.937 5.054 -33.405 1.00 70.06 104 CYS A CA 1
ATOM 831 C C . CYS A 1 104 ? 13.481 4.145 -32.251 1.00 70.06 104 CYS A C 1
ATOM 833 O O . CYS A 1 104 ? 12.815 4.616 -31.338 1.00 70.06 104 CYS A O 1
ATOM 835 N N . LEU A 1 105 ? 13.837 2.855 -32.278 1.00 72.69 105 LEU A N 1
ATOM 836 C CA . LEU A 1 105 ? 13.544 1.896 -31.211 1.00 72.69 105 LEU A CA 1
ATOM 837 C C . LEU A 1 105 ? 14.568 1.930 -30.064 1.00 72.69 105 LEU A C 1
ATOM 839 O O . LEU A 1 105 ? 14.457 1.124 -29.146 1.00 72.69 105 LEU A O 1
ATOM 843 N N . THR A 1 106 ? 15.561 2.825 -30.075 1.00 75.81 106 THR A N 1
ATOM 844 C CA . THR A 1 106 ? 16.546 2.936 -28.979 1.00 75.81 106 THR A CA 1
ATOM 845 C C . THR A 1 106 ? 15.929 3.323 -27.635 1.00 75.81 106 THR A C 1
ATOM 847 O O . THR A 1 106 ? 16.479 2.970 -26.599 1.00 75.81 106 THR A O 1
ATOM 850 N N . CYS A 1 107 ? 14.766 3.974 -27.652 1.00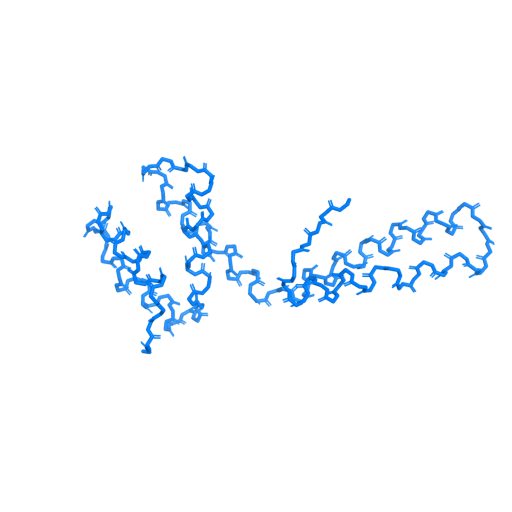 74.62 107 CYS A N 1
ATOM 851 C CA . CYS A 1 107 ? 13.917 4.244 -26.486 1.00 74.62 107 CYS A CA 1
ATOM 852 C C . CYS A 1 107 ? 13.390 2.966 -25.799 1.00 74.62 107 CYS A C 1
ATOM 854 O O . CYS A 1 107 ? 12.952 2.999 -24.645 1.00 74.62 107 CYS A O 1
ATOM 856 N N . ALA A 1 108 ? 13.411 1.816 -26.489 1.00 68.31 108 ALA A N 1
ATOM 857 C CA . ALA A 1 108 ? 12.939 0.552 -25.946 1.00 68.31 108 ALA A CA 1
ATOM 858 C C . ALA A 1 108 ? 13.886 0.093 -24.830 1.00 68.31 108 ALA A C 1
ATOM 860 O O . ALA A 1 108 ? 14.953 -0.464 -25.080 1.00 68.31 108 ALA A O 1
ATOM 861 N N . GLY A 1 109 ? 13.481 0.339 -23.583 1.00 71.94 109 GLY A N 1
ATOM 862 C CA . GLY A 1 109 ? 14.282 0.048 -22.3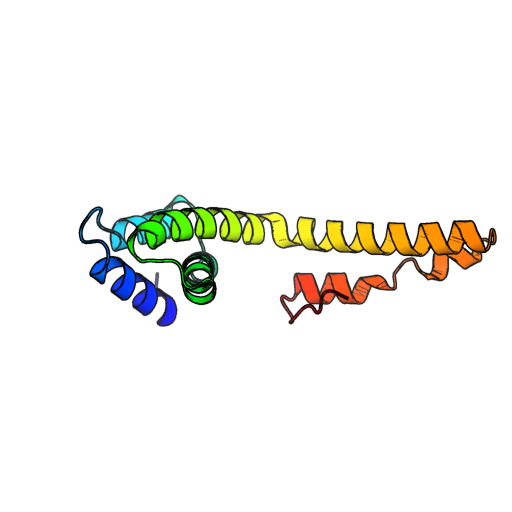94 1.00 71.94 109 GLY A CA 1
ATOM 863 C C . GLY A 1 109 ? 14.655 1.272 -21.558 1.00 71.94 109 GLY A C 1
ATOM 864 O O . GLY A 1 109 ? 15.095 1.081 -20.429 1.00 71.94 109 GLY A O 1
ATOM 865 N N . GLU A 1 110 ? 14.415 2.499 -22.030 1.00 80.75 110 GLU A N 1
ATOM 866 C CA . GLU A 1 110 ? 14.654 3.719 -21.235 1.00 80.75 110 GLU A CA 1
ATOM 867 C C . GLU A 1 110 ? 13.810 3.750 -19.954 1.00 80.75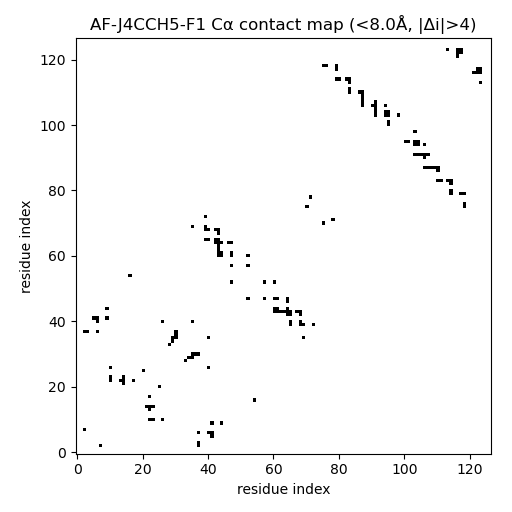 110 GLU A C 1
ATOM 869 O O . GLU A 1 110 ? 14.278 4.201 -18.914 1.00 80.75 110 GLU A O 1
ATOM 874 N N . HIS A 1 111 ? 12.614 3.158 -19.994 1.00 77.62 111 HIS A N 1
ATOM 875 C CA . HIS A 1 111 ? 11.717 3.027 -18.840 1.00 77.62 111 HIS A CA 1
ATOM 876 C C . HIS A 1 111 ? 11.996 1.794 -17.964 1.00 77.62 111 HIS A C 1
ATOM 878 O O . HIS A 1 111 ? 11.285 1.546 -16.992 1.00 77.62 111 HIS A O 1
ATOM 884 N N . LEU A 1 112 ? 13.006 0.976 -18.283 1.00 80.38 112 LEU A N 1
ATOM 885 C CA . LEU A 1 112 ? 13.309 -0.235 -17.511 1.00 80.38 112 LEU A CA 1
ATOM 886 C C . LEU A 1 112 ? 13.704 0.057 -16.046 1.00 80.38 112 LEU A C 1
ATOM 888 O O . LEU A 1 112 ? 13.275 -0.702 -15.175 1.00 80.38 112 LEU A O 1
ATOM 892 N N . PRO A 1 113 ? 14.455 1.133 -15.727 1.00 82.88 113 PRO A N 1
ATOM 893 C CA . PRO A 1 113 ? 14.697 1.538 -14.342 1.00 82.88 113 PRO A CA 1
ATOM 894 C C . PRO A 1 113 ? 13.397 1.807 -13.575 1.00 82.88 113 PRO A C 1
ATOM 896 O O . PRO A 1 113 ? 13.231 1.298 -12.472 1.00 82.88 113 PRO A O 1
ATOM 899 N N . ASN A 1 114 ? 12.425 2.473 -14.205 1.00 76.38 114 ASN A N 1
ATOM 900 C CA . ASN A 1 114 ? 11.122 2.783 -13.606 1.00 76.38 114 ASN A CA 1
ATOM 901 C C . ASN A 1 114 ? 10.348 1.506 -13.229 1.00 76.38 114 ASN A C 1
ATOM 903 O O . ASN A 1 114 ? 9.762 1.415 -12.148 1.00 76.38 114 ASN A O 1
ATOM 907 N N . LEU A 1 115 ? 10.398 0.478 -14.085 1.00 80.25 115 LEU A N 1
ATOM 908 C CA . LEU A 1 115 ? 9.830 -0.841 -13.786 1.00 80.25 115 LEU A CA 1
ATOM 909 C C . LEU A 1 115 ? 10.485 -1.468 -12.545 1.00 80.25 115 LEU A C 1
ATOM 911 O O . LEU A 1 115 ? 9.792 -2.011 -11.682 1.00 80.25 115 LEU A O 1
ATOM 915 N N . ILE A 1 116 ? 11.817 -1.405 -12.461 1.00 81.00 116 ILE A N 1
ATOM 916 C CA . ILE A 1 116 ? 12.593 -1.953 -11.341 1.00 81.00 116 ILE A CA 1
ATOM 917 C C . ILE A 1 116 ? 12.252 -1.209 -10.048 1.00 81.00 116 ILE A C 1
ATOM 919 O O . ILE A 1 116 ? 11.944 -1.855 -9.046 1.00 81.00 116 ILE A O 1
ATOM 923 N N . ASP A 1 117 ? 12.220 0.120 -10.078 1.00 81.25 117 ASP A N 1
ATOM 924 C CA . ASP A 1 117 ? 11.917 0.954 -8.916 1.00 81.25 117 ASP A CA 1
ATOM 925 C C . ASP A 1 117 ? 10.492 0.708 -8.400 1.00 81.25 117 ASP A C 1
ATOM 927 O O . ASP A 1 117 ? 10.293 0.492 -7.198 1.00 81.25 117 ASP A O 1
ATOM 931 N N . CYS A 1 118 ? 9.512 0.604 -9.306 1.00 77.31 118 CYS A N 1
ATOM 932 C CA . CYS A 1 118 ? 8.136 0.235 -8.971 1.00 77.31 118 CYS A CA 1
ATOM 933 C C . CYS A 1 118 ? 8.061 -1.156 -8.318 1.00 77.31 118 CYS A C 1
ATOM 935 O O . CYS A 1 118 ? 7.460 -1.321 -7.249 1.00 77.31 118 CYS A O 1
ATOM 937 N N . MET A 1 119 ? 8.727 -2.168 -8.892 1.00 78.62 119 MET A N 1
ATOM 938 C CA . MET A 1 119 ? 8.768 -3.519 -8.315 1.00 78.62 119 MET A CA 1
ATOM 939 C C . MET A 1 119 ? 9.401 -3.529 -6.918 1.00 78.62 119 MET A C 1
ATOM 941 O O . MET A 1 119 ? 8.861 -4.166 -6.007 1.00 78.62 119 MET A O 1
ATOM 945 N N . LEU A 1 120 ? 10.485 -2.776 -6.721 1.00 78.75 120 LEU A N 1
ATOM 946 C CA . LEU A 1 120 ? 11.189 -2.656 -5.443 1.00 78.75 120 LEU A CA 1
ATOM 947 C C . LEU A 1 120 ? 10.447 -1.784 -4.417 1.00 78.75 120 LEU A C 1
ATOM 949 O O . LEU A 1 120 ? 10.756 -1.854 -3.230 1.00 78.75 120 LEU A O 1
ATOM 953 N N . GLY A 1 121 ? 9.424 -1.029 -4.834 1.00 66.75 121 GLY A N 1
ATOM 954 C CA . GLY A 1 121 ? 8.686 -0.123 -3.949 1.00 66.75 121 GLY A CA 1
ATOM 955 C C . GLY A 1 121 ? 9.526 1.069 -3.491 1.00 66.75 121 GLY A C 1
ATOM 956 O O . GLY A 1 121 ? 9.320 1.572 -2.387 1.00 66.75 121 GLY A O 1
ATOM 957 N N . LEU A 1 122 ? 10.491 1.482 -4.314 1.00 63.78 122 LEU A N 1
ATOM 958 C CA . LEU A 1 122 ? 11.242 2.715 -4.117 1.00 63.78 122 LEU A CA 1
ATOM 959 C C . LEU A 1 122 ? 10.338 3.916 -4.448 1.00 63.78 122 LEU A C 1
ATOM 961 O O . LEU A 1 122 ? 9.384 3.757 -5.214 1.00 63.78 122 LEU A O 1
ATOM 965 N N . PRO A 1 123 ? 10.569 5.096 -3.838 1.00 48.53 123 PRO A N 1
ATOM 966 C CA . PRO A 1 123 ? 9.778 6.283 -4.133 1.00 48.53 123 PRO A CA 1
ATOM 967 C C . PRO A 1 123 ? 9.808 6.563 -5.637 1.00 48.53 123 PRO A C 1
ATOM 969 O O . PRO A 1 123 ? 10.863 6.820 -6.209 1.00 48.53 123 PRO A O 1
ATOM 972 N N . TYR A 1 124 ? 8.632 6.464 -6.251 1.00 43.94 124 TYR A N 1
ATOM 973 C CA . TYR A 1 124 ? 8.412 6.692 -7.669 1.00 43.94 124 TYR A CA 1
ATOM 974 C C . TYR A 1 124 ? 7.999 8.151 -7.856 1.00 43.94 124 TYR A C 1
ATOM 976 O O . TYR A 1 124 ? 6.943 8.565 -7.369 1.00 43.94 124 TYR A O 1
ATOM 984 N N . GLU A 1 125 ? 8.833 8.947 -8.521 1.00 37.25 125 GLU A N 1
ATOM 985 C CA . GLU A 1 125 ? 8.402 10.249 -9.021 1.00 37.25 125 GLU A CA 1
ATOM 986 C C . GLU A 1 125 ? 7.659 10.012 -10.336 1.00 37.25 125 GLU A C 1
ATOM 988 O O . GLU A 1 125 ? 8.261 9.644 -11.342 1.00 37.25 125 GLU A O 1
ATOM 993 N N . PHE A 1 126 ? 6.336 10.195 -10.319 1.00 35.59 126 PHE A N 1
ATOM 994 C CA . PHE A 1 126 ? 5.576 10.361 -11.554 1.00 35.59 126 PHE A CA 1
ATOM 995 C C . PHE A 1 126 ? 6.129 11.608 -12.259 1.00 35.59 126 PHE A C 1
ATOM 997 O O . PHE A 1 126 ? 5.909 12.721 -11.775 1.00 35.59 126 PHE A O 1
ATOM 1004 N N . GLN A 1 127 ? 6.886 11.416 -13.341 1.00 34.84 127 GLN A N 1
ATOM 1005 C CA . GLN A 1 127 ? 7.233 12.489 -14.275 1.00 34.84 127 GLN A CA 1
ATOM 1006 C C . GLN A 1 127 ? 6.108 12.697 -15.284 1.00 34.84 127 GLN A C 1
ATOM 1008 O O . GLN A 1 127 ? 5.545 11.682 -15.756 1.00 34.84 127 GLN A O 1
#

Foldseek 3Di:
DDQDPLLVVVLVVVCVLDVPDNSVVVVVCCCPVVVQDSCQQSQQQVVCVVVVPDSVCSVVSSVVSSVVSVCCVVCLLVVLVVVLCVVLCVQLVVQCVVPVDPCSNVSVCVCVVSSVCSVVVHDHDPD

Organism: NCBI:txid869250

Mean predicted aligned error: 10.08 Å

Radius of gyration: 20.28 Å; Cα contacts (8 Å, |Δi|>4): 95; chains: 1; bounding box: 37×30×60 Å